Protein AF-A0A0P7CJ98-F1 (afdb_monomer)

Secondary structure (DSSP, 8-state):
-PPPEEEEEEEEGGGS--GGGSPPPGGGTTS-HHHH----HHHHHHHHHSPPPS--TT-GGGSS-HHHHHHHHHHHHHHHHHSS---HHHHHHHHHHHHTTS---HHHHHHHHHHHHS--EEETTEEEE-HHHHHHHHHHT--EEEEEEEE---

Sequence (154 aa):
MIGPTNVFRVVSVASLPRTSLLPRRAEDEHLPDACVRTISPWRRRYRQAVPLRGGRDCCWYHGGDWHVASSLAVRLLREAARGGEADQDELGYQVVTAGRTVDLPGWERKAFESLLNDPICLEDGEYINGRHRASAMMAAGVRATVVQVVLWEE

pLDDT: mean 84.53, std 11.62, range [49.84, 98.0]

Mean predicted aligned error: 6.01 Å

Foldseek 3Di:
DDFWAKAKDKDFLLPADQLQPDDDDPVCPPFPCVLSHGDDNVNLVVCLVPFAAAADPRDLLRHHGVLLLFVLLVVLLVVLVVVDPDRRVCSLVSSLVVCVPDDDPPSSNVSNNCCRVVNQEDEPSDTPDCSSNSSSCSNRNRTIGMGMYTHDDD

Structure (mmCIF, N/CA/C/O backbone):
data_AF-A0A0P7CJ98-F1
#
_entry.id   AF-A0A0P7CJ98-F1
#
loop_
_atom_site.group_PDB
_atom_site.id
_atom_site.type_symbol
_atom_site.label_atom_id
_atom_site.label_alt_id
_atom_site.label_comp_id
_atom_site.label_asym_id
_atom_site.label_entity_id
_atom_site.label_seq_id
_atom_site.pdbx_PDB_ins_code
_atom_site.Cartn_x
_atom_site.Cartn_y
_atom_site.Cartn_z
_atom_site.occupancy
_atom_site.B_iso_or_equiv
_atom_site.auth_seq_id
_atom_site.auth_comp_id
_atom_site.auth_asym_id
_atom_site.auth_atom_id
_atom_site.pdbx_PDB_model_num
ATOM 1 N N . MET A 1 1 ? 17.682 23.8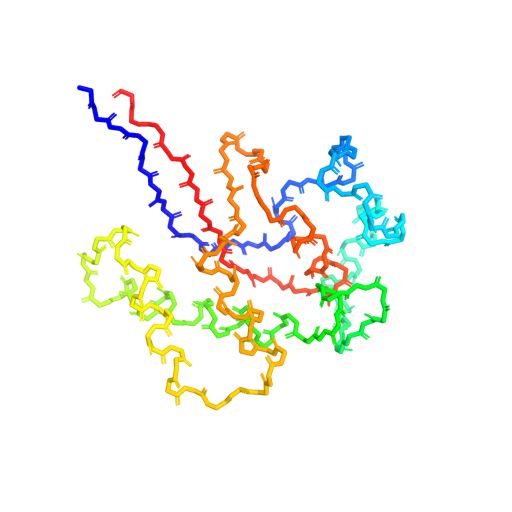30 -10.009 1.00 49.84 1 MET A N 1
ATOM 2 C CA . MET A 1 1 ? 17.194 22.472 -10.309 1.00 49.84 1 MET A CA 1
ATOM 3 C C . MET A 1 1 ? 16.364 22.049 -9.124 1.00 49.84 1 MET A C 1
ATOM 5 O O . MET A 1 1 ? 16.930 21.913 -8.046 1.00 49.84 1 MET A O 1
ATOM 9 N N . ILE A 1 2 ? 15.049 21.980 -9.295 1.00 59.44 2 ILE A N 1
ATOM 10 C CA . ILE A 1 2 ? 14.163 21.413 -8.280 1.00 59.44 2 ILE A CA 1
ATOM 11 C C . ILE A 1 2 ? 14.274 19.892 -8.446 1.00 59.44 2 ILE A C 1
ATOM 13 O O . ILE A 1 2 ? 14.303 19.396 -9.571 1.00 59.44 2 ILE A O 1
ATOM 17 N N . GLY A 1 3 ? 14.540 19.182 -7.350 1.00 68.31 3 GLY A N 1
ATOM 18 C CA . GLY A 1 3 ? 14.721 17.730 -7.366 1.00 68.31 3 GLY A CA 1
ATOM 19 C C . GLY A 1 3 ? 13.400 16.987 -7.598 1.00 68.31 3 GL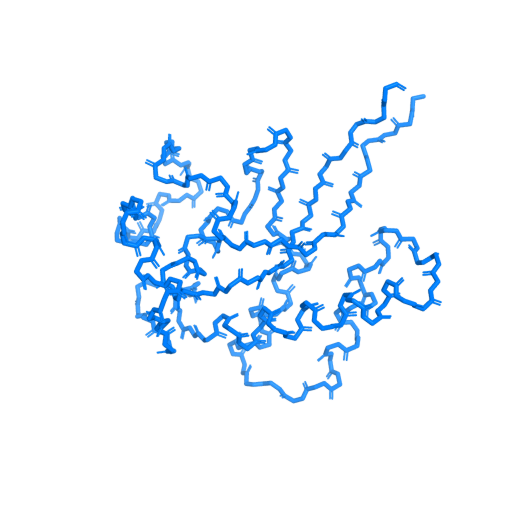Y A C 1
ATOM 20 O O . GLY A 1 3 ? 12.340 17.613 -7.612 1.00 68.31 3 GLY A O 1
ATOM 21 N N . PRO A 1 4 ? 13.441 15.655 -7.761 1.00 81.38 4 PRO A N 1
ATOM 22 C CA . PRO A 1 4 ? 12.226 14.863 -7.880 1.00 81.38 4 PRO A CA 1
ATOM 23 C C . PRO A 1 4 ? 11.376 15.007 -6.614 1.00 81.38 4 PRO A C 1
ATOM 25 O O . PRO A 1 4 ? 11.894 14.939 -5.498 1.00 81.38 4 PRO A O 1
ATOM 28 N N . THR A 1 5 ? 10.067 15.174 -6.787 1.00 84.88 5 THR A N 1
ATOM 29 C CA . THR A 1 5 ? 9.109 15.240 -5.680 1.00 84.88 5 THR A CA 1
ATOM 30 C C . THR A 1 5 ? 8.445 13.884 -5.499 1.00 84.88 5 THR A C 1
ATOM 32 O O . THR A 1 5 ? 7.923 13.296 -6.449 1.00 84.88 5 THR A O 1
ATOM 35 N N . ASN A 1 6 ? 8.433 13.387 -4.264 1.00 87.94 6 ASN A N 1
ATOM 36 C CA . ASN A 1 6 ? 7.787 12.130 -3.917 1.00 87.94 6 ASN A CA 1
ATOM 37 C C . ASN A 1 6 ? 6.373 12.391 -3.411 1.00 87.94 6 ASN A C 1
ATOM 39 O O . ASN A 1 6 ? 6.180 13.108 -2.439 1.00 87.94 6 ASN A O 1
ATOM 43 N N . VAL A 1 7 ? 5.371 11.772 -4.031 1.00 90.25 7 VAL A N 1
ATOM 44 C CA . VAL A 1 7 ? 3.971 12.019 -3.672 1.00 90.25 7 VAL A CA 1
ATOM 45 C C . VAL A 1 7 ? 3.262 10.724 -3.325 1.00 90.25 7 VAL A C 1
ATOM 47 O O . VAL A 1 7 ? 3.210 9.793 -4.132 1.00 90.25 7 VAL A O 1
ATOM 50 N N . PHE A 1 8 ? 2.639 10.672 -2.146 1.00 92.69 8 PHE A N 1
ATOM 51 C CA . PHE A 1 8 ? 1.779 9.549 -1.791 1.00 92.69 8 PHE A CA 1
ATOM 52 C C . PHE A 1 8 ? 0.413 9.657 -2.478 1.00 92.69 8 PHE A C 1
ATOM 54 O O . PHE A 1 8 ? -0.283 10.673 -2.414 1.00 92.69 8 PHE A O 1
ATOM 61 N N . ARG A 1 9 ? -0.014 8.573 -3.129 1.00 93.50 9 ARG A N 1
ATOM 62 C CA . ARG A 1 9 ? -1.294 8.483 -3.841 1.00 93.50 9 ARG A CA 1
ATOM 63 C C . ARG A 1 9 ? -2.053 7.228 -3.452 1.00 93.50 9 ARG A C 1
ATOM 65 O O . ARG A 1 9 ? -1.479 6.152 -3.318 1.00 93.50 9 ARG A O 1
ATOM 72 N N . VAL A 1 10 ? -3.375 7.354 -3.349 1.00 95.88 10 VAL A N 1
ATOM 73 C CA . VAL A 1 10 ? -4.269 6.193 -3.313 1.00 95.88 10 VAL A CA 1
ATOM 74 C C . VAL A 1 10 ? -4.541 5.754 -4.744 1.00 95.88 10 VAL A C 1
ATOM 76 O O . VAL A 1 10 ? -5.066 6.531 -5.539 1.00 95.88 10 VAL A O 1
ATOM 79 N N . VAL A 1 11 ? -4.248 4.498 -5.057 1.00 96.25 11 VAL A N 1
ATOM 80 C CA . VAL A 1 11 ? -4.460 3.924 -6.390 1.00 96.25 11 VAL A CA 1
ATOM 81 C C . VAL A 1 11 ? -5.246 2.627 -6.308 1.00 96.25 11 VAL A C 1
ATOM 83 O O . VAL A 1 11 ? -5.266 1.951 -5.276 1.00 96.25 11 VAL A O 1
ATOM 86 N N . SER A 1 12 ? -5.884 2.247 -7.416 1.00 95.69 12 SER A N 1
ATOM 87 C CA . SER A 1 12 ? -6.409 0.893 -7.542 1.00 95.69 12 SER A CA 1
ATOM 88 C C . SER A 1 12 ? -5.250 -0.089 -7.690 1.00 95.69 12 SER A C 1
ATOM 90 O O . SER A 1 12 ? -4.378 0.089 -8.536 1.00 95.69 12 SER A O 1
ATOM 92 N N . VAL A 1 13 ? -5.263 -1.194 -6.944 1.00 94.56 13 VAL A N 1
ATOM 93 C CA . VAL A 1 13 ? -4.245 -2.244 -7.136 1.00 94.56 13 VAL A CA 1
ATOM 94 C C . VAL A 1 13 ? -4.363 -2.836 -8.549 1.00 94.56 13 VAL A C 1
ATOM 96 O O . VAL A 1 13 ? -3.374 -3.250 -9.151 1.00 94.56 13 VAL A O 1
ATOM 99 N N . ALA A 1 14 ? -5.567 -2.840 -9.133 1.00 91.56 14 ALA A N 1
ATOM 100 C CA . ALA A 1 14 ? -5.795 -3.331 -10.489 1.00 91.56 14 ALA A CA 1
ATOM 101 C C . ALA A 1 14 ? -5.155 -2.450 -11.572 1.00 91.56 14 ALA A C 1
ATOM 103 O O . ALA A 1 14 ? -4.795 -2.996 -12.621 1.00 91.56 14 ALA A O 1
ATOM 104 N N . SER A 1 15 ? -4.975 -1.149 -11.318 1.00 90.69 15 SER A N 1
ATOM 105 C CA . SER A 1 15 ? -4.309 -0.222 -12.242 1.00 90.69 15 SER A CA 1
ATOM 106 C C . SER A 1 15 ? -2.789 -0.226 -12.112 1.00 90.69 15 SER A C 1
ATOM 108 O O . SER A 1 15 ? -2.122 0.350 -12.963 1.00 90.69 15 SER A O 1
ATOM 110 N N . LEU A 1 16 ? -2.235 -0.877 -11.083 1.00 91.25 16 LEU A N 1
ATOM 111 C CA . LEU A 1 16 ? -0.789 -0.990 -10.939 1.00 91.25 16 LEU A CA 1
ATOM 112 C C . LEU A 1 16 ? -0.154 -1.760 -12.111 1.00 91.25 16 LEU A C 1
ATOM 114 O O . LEU A 1 16 ? -0.803 -2.676 -12.653 1.00 91.25 16 LEU A O 1
ATOM 118 N N . PRO A 1 17 ? 1.109 -1.439 -12.460 1.00 88.31 17 PRO A N 1
ATOM 119 C CA . PRO A 1 17 ? 1.815 -2.069 -13.567 1.00 88.31 17 PRO A CA 1
ATOM 120 C C . PRO A 1 17 ? 1.812 -3.592 -13.449 1.00 88.31 17 PRO A C 1
ATOM 122 O O . PRO A 1 17 ? 1.834 -4.182 -12.364 1.00 88.31 17 PRO A O 1
ATOM 125 N N . ARG A 1 18 ? 1.742 -4.273 -14.593 1.00 81.06 18 ARG A N 1
ATOM 126 C CA . ARG A 1 18 ? 1.666 -5.735 -14.603 1.00 81.06 18 ARG A CA 1
ATOM 127 C C . ARG A 1 18 ? 3.035 -6.313 -14.272 1.00 81.06 18 ARG A C 1
ATOM 129 O O . ARG A 1 18 ? 3.894 -6.406 -15.137 1.00 81.06 18 ARG A O 1
ATOM 136 N N . THR A 1 19 ? 3.187 -6.812 -13.051 1.00 69.75 19 THR A N 1
ATOM 137 C CA . THR A 1 19 ? 4.392 -7.540 -12.611 1.00 69.75 19 THR A CA 1
ATOM 138 C C . THR A 1 19 ? 4.692 -8.752 -13.486 1.00 69.75 19 THR A C 1
ATOM 140 O O . THR A 1 19 ? 5.838 -9.109 -13.709 1.00 69.75 19 THR A O 1
ATOM 143 N N . SER A 1 20 ? 3.637 -9.305 -14.077 1.00 60.66 20 SER A N 1
ATOM 144 C CA . SER A 1 20 ? 3.647 -10.421 -15.006 1.00 60.66 20 SER A CA 1
ATOM 145 C C . SER A 1 20 ? 4.439 -10.166 -16.306 1.00 60.66 20 SER A C 1
ATOM 147 O O . SER A 1 20 ? 4.710 -11.106 -17.042 1.00 60.66 20 SER A O 1
ATOM 149 N N . LEU A 1 21 ? 4.712 -8.904 -16.643 1.00 61.19 21 LEU A N 1
ATOM 150 C CA . LEU A 1 21 ? 5.427 -8.509 -17.861 1.00 61.19 21 LEU A CA 1
ATOM 151 C C . LEU A 1 21 ? 6.861 -8.052 -17.575 1.00 61.19 21 LEU A C 1
ATOM 153 O O . LEU A 1 21 ? 7.595 -7.754 -18.509 1.00 61.19 21 LEU A O 1
ATOM 157 N N . LEU A 1 22 ? 7.253 -7.992 -16.301 1.00 63.72 22 LEU A N 1
ATOM 158 C CA . LEU A 1 22 ? 8.570 -7.523 -15.897 1.00 63.72 22 LEU A CA 1
ATOM 159 C C . LEU A 1 22 ? 9.495 -8.720 -15.650 1.00 63.72 22 LEU A C 1
ATOM 161 O O . LEU A 1 22 ? 9.062 -9.704 -15.043 1.00 63.72 22 LEU A O 1
ATOM 165 N N . PRO A 1 23 ? 10.769 -8.651 -16.071 1.00 65.69 23 PRO A N 1
ATOM 166 C CA . PRO A 1 23 ? 11.738 -9.687 -15.752 1.00 65.69 23 PRO A CA 1
ATOM 167 C C . PRO A 1 23 ? 11.936 -9.777 -14.236 1.00 65.69 23 PRO A C 1
ATOM 169 O O . PRO A 1 23 ? 11.826 -8.782 -13.507 1.00 65.69 23 PRO A O 1
ATOM 172 N N . ARG A 1 24 ? 12.258 -10.981 -13.754 1.00 67.75 24 ARG A N 1
ATOM 173 C CA . ARG A 1 24 ? 12.685 -11.180 -12.368 1.00 67.75 24 ARG A CA 1
ATOM 174 C C . ARG A 1 24 ? 13.922 -10.312 -12.116 1.00 67.75 24 ARG A C 1
ATOM 176 O O . ARG A 1 24 ? 14.836 -10.298 -12.932 1.00 67.75 24 ARG A O 1
ATOM 183 N N . ARG A 1 25 ? 13.922 -9.554 -11.020 1.00 69.44 25 ARG A N 1
ATOM 184 C CA . ARG A 1 25 ? 15.086 -8.756 -10.597 1.00 69.44 25 ARG A CA 1
ATOM 185 C C . ARG A 1 25 ? 15.898 -9.576 -9.599 1.00 69.44 25 ARG A C 1
ATOM 187 O O . ARG A 1 25 ? 15.341 -10.475 -8.973 1.00 69.44 25 ARG A O 1
ATOM 194 N N . ALA A 1 26 ? 17.177 -9.245 -9.438 1.00 65.81 26 ALA A N 1
ATOM 195 C CA . ALA A 1 26 ? 18.079 -9.926 -8.502 1.00 65.81 26 ALA A CA 1
ATOM 196 C C . ALA A 1 26 ? 17.532 -9.946 -7.057 1.00 65.81 26 ALA A C 1
ATOM 198 O O . ALA A 1 26 ? 17.631 -10.948 -6.358 1.00 65.81 26 ALA A O 1
ATOM 199 N N . GLU A 1 27 ? 16.847 -8.878 -6.640 1.00 64.75 27 GLU A N 1
ATOM 200 C CA . GLU A 1 27 ? 16.156 -8.786 -5.342 1.00 64.75 27 GLU A CA 1
ATOM 201 C C . GLU A 1 27 ? 15.091 -9.881 -5.121 1.00 64.75 27 GLU A C 1
ATOM 203 O O . GLU A 1 27 ? 14.825 -10.268 -3.984 1.00 64.75 27 GLU A O 1
ATOM 208 N N . ASP A 1 28 ? 14.530 -10.442 -6.198 1.00 65.81 28 ASP A N 1
ATOM 209 C CA . ASP A 1 28 ? 13.501 -11.480 -6.141 1.00 65.81 28 ASP A CA 1
ATOM 210 C C . ASP A 1 28 ? 14.063 -12.908 -6.245 1.00 65.81 28 ASP A C 1
ATOM 212 O O . ASP A 1 28 ? 13.297 -13.875 -6.228 1.00 65.81 28 ASP A O 1
ATOM 216 N N . GLU A 1 29 ? 15.376 -13.088 -6.398 1.00 67.31 29 GLU A N 1
ATOM 217 C CA . GLU A 1 29 ? 16.000 -14.396 -6.656 1.00 67.31 29 GLU A CA 1
ATOM 218 C C . GLU A 1 29 ? 15.803 -15.389 -5.499 1.00 67.31 29 GLU A C 1
ATOM 220 O O . GLU A 1 29 ? 15.538 -16.567 -5.721 1.00 67.31 29 GLU A O 1
ATOM 225 N N . HIS A 1 30 ? 15.784 -14.891 -4.262 1.00 68.56 30 HIS A N 1
ATOM 226 C CA . HIS A 1 30 ? 15.597 -15.690 -3.045 1.00 68.56 30 HIS A CA 1
ATOM 227 C C . HIS A 1 30 ? 14.148 -16.149 -2.813 1.00 68.56 30 HIS A C 1
ATOM 229 O O . HIS A 1 30 ? 13.866 -16.892 -1.872 1.00 68.56 30 HIS A O 1
ATOM 235 N N . LEU A 1 31 ? 13.200 -15.674 -3.622 1.00 67.31 31 LEU A N 1
ATOM 236 C CA . LEU A 1 31 ? 11.779 -15.940 -3.426 1.00 67.31 31 LEU A CA 1
ATOM 237 C C . LEU A 1 31 ? 11.320 -17.167 -4.223 1.00 67.31 31 LEU A C 1
ATOM 239 O O . LEU A 1 31 ? 11.806 -17.411 -5.321 1.00 67.31 31 LEU A O 1
ATOM 243 N N . PRO A 1 32 ? 10.325 -17.930 -3.749 1.00 66.44 32 PRO A N 1
ATOM 244 C CA . PRO A 1 32 ? 9.728 -18.972 -4.575 1.00 66.44 32 PRO A CA 1
ATOM 245 C C . PRO A 1 32 ? 9.091 -18.388 -5.847 1.00 66.44 32 PRO A C 1
ATOM 247 O O . PRO A 1 32 ? 8.391 -17.376 -5.778 1.00 66.44 32 PRO A O 1
ATOM 250 N N . ASP A 1 33 ? 9.223 -19.066 -6.991 1.00 63.38 33 ASP A N 1
ATOM 251 C CA . ASP A 1 33 ? 8.618 -18.648 -8.273 1.00 63.38 33 ASP A CA 1
ATOM 252 C C . ASP A 1 33 ? 7.100 -18.419 -8.180 1.00 63.38 33 ASP A C 1
ATOM 254 O O . ASP A 1 33 ? 6.518 -17.611 -8.906 1.00 63.38 33 ASP A O 1
ATOM 258 N N . ALA A 1 34 ? 6.434 -19.111 -7.252 1.00 63.75 34 ALA A N 1
ATOM 259 C CA . ALA A 1 34 ? 5.010 -18.956 -6.983 1.00 63.75 34 ALA A CA 1
ATOM 260 C C . ALA A 1 34 ? 4.629 -17.574 -6.409 1.00 63.75 34 ALA A C 1
ATOM 262 O O . ALA A 1 34 ? 3.474 -17.172 -6.555 1.00 63.75 34 ALA A O 1
ATOM 263 N N . CYS A 1 35 ? 5.571 -16.858 -5.782 1.00 64.81 35 CYS A N 1
ATOM 264 C CA . CYS A 1 35 ? 5.353 -15.568 -5.119 1.00 64.81 35 CYS A CA 1
ATOM 265 C C . CYS A 1 35 ? 5.327 -14.388 -6.099 1.00 64.81 35 CYS A C 1
ATOM 267 O O . CYS A 1 35 ? 4.557 -13.447 -5.917 1.00 64.81 35 CYS A O 1
ATOM 269 N N . VAL A 1 36 ? 6.134 -14.459 -7.160 1.00 60.69 36 VAL A N 1
ATOM 270 C CA . VAL A 1 36 ? 6.240 -13.412 -8.195 1.00 60.69 36 VAL A CA 1
ATOM 271 C C . VAL A 1 36 ? 5.536 -13.841 -9.492 1.00 60.69 36 VAL A C 1
ATOM 273 O O . VAL A 1 36 ? 5.555 -13.133 -10.498 1.00 60.69 36 VAL A O 1
ATOM 276 N N . ARG A 1 37 ? 4.873 -15.009 -9.485 1.00 62.41 37 ARG A N 1
ATOM 277 C CA . ARG A 1 37 ? 4.264 -15.591 -10.683 1.00 62.41 37 ARG A CA 1
ATOM 278 C C . ARG A 1 37 ? 3.259 -14.640 -11.326 1.00 62.41 37 ARG A C 1
ATOM 280 O O . ARG A 1 37 ? 2.345 -14.118 -10.689 1.00 62.41 37 ARG A O 1
ATOM 287 N N . THR A 1 38 ? 3.390 -14.531 -12.639 1.00 63.53 38 THR A N 1
ATOM 288 C CA . THR A 1 38 ? 2.456 -13.954 -13.608 1.00 63.53 38 THR A CA 1
ATOM 289 C C . THR A 1 38 ? 0.995 -14.289 -13.259 1.00 63.53 38 THR A C 1
ATOM 291 O O . THR A 1 38 ? 0.499 -15.385 -13.534 1.00 63.53 38 THR A O 1
ATOM 294 N N . ILE A 1 39 ? 0.254 -13.335 -12.678 1.00 73.69 39 ILE A N 1
ATOM 295 C CA . ILE A 1 39 ? -1.207 -13.445 -12.551 1.00 73.69 39 ILE A CA 1
ATOM 296 C C . ILE A 1 39 ? -1.821 -12.991 -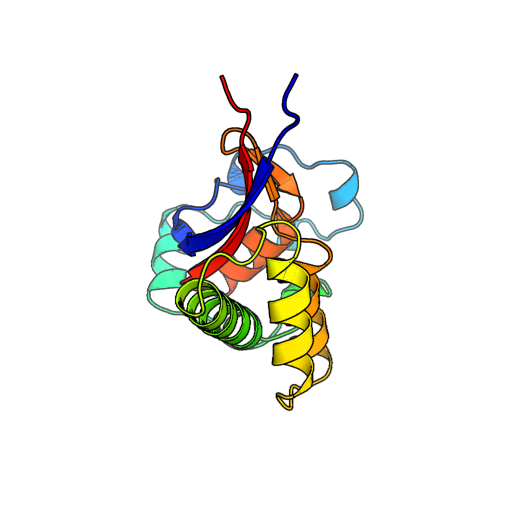13.874 1.00 73.69 39 ILE A C 1
ATOM 298 O O . ILE A 1 39 ? -1.806 -11.807 -14.208 1.00 73.69 39 ILE A O 1
ATOM 302 N N . SER A 1 40 ? -2.393 -13.931 -14.626 1.00 78.56 40 SER A N 1
ATOM 303 C CA . SER A 1 40 ? -3.077 -13.635 -15.892 1.00 78.56 40 SER A CA 1
ATOM 304 C C . SER A 1 40 ? -4.162 -12.550 -15.727 1.00 78.56 40 SER A C 1
ATOM 306 O O . SER A 1 40 ? -4.817 -12.522 -14.677 1.00 78.56 40 SER A O 1
ATOM 308 N N . PRO A 1 41 ? -4.455 -11.731 -16.756 1.00 81.94 41 PRO A N 1
ATOM 309 C CA . PRO A 1 41 ? -5.436 -10.644 -16.665 1.00 81.94 41 PRO A CA 1
ATOM 310 C C . PRO A 1 41 ? -6.824 -11.072 -16.163 1.00 81.94 41 PRO A C 1
ATOM 312 O O . PRO A 1 41 ? -7.427 -10.372 -15.350 1.00 81.94 41 PRO A O 1
ATOM 315 N N . TRP A 1 42 ? -7.316 -12.242 -16.586 1.00 83.38 42 TRP A N 1
ATOM 316 C CA . TRP A 1 42 ? -8.610 -12.764 -16.134 1.00 83.38 42 TRP A CA 1
ATOM 317 C C . TRP A 1 42 ? -8.593 -13.143 -14.64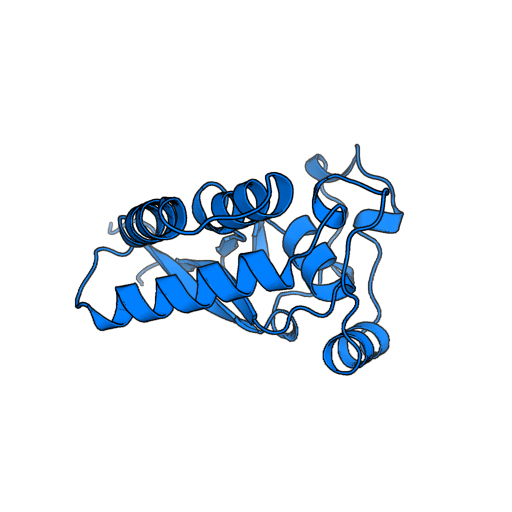8 1.00 83.38 42 TRP A C 1
ATOM 319 O O . TRP A 1 42 ? -9.532 -12.818 -13.929 1.00 83.38 42 TRP A O 1
ATOM 329 N N . ARG A 1 43 ? -7.498 -13.743 -14.152 1.00 82.31 43 ARG A N 1
ATOM 330 C CA . ARG A 1 43 ? -7.327 -14.031 -12.717 1.00 82.31 43 ARG A CA 1
ATOM 331 C C . ARG A 1 43 ? -7.264 -12.754 -11.891 1.00 82.31 43 ARG A C 1
ATOM 333 O O . ARG A 1 43 ? -7.853 -12.733 -10.819 1.00 82.31 43 ARG A O 1
ATOM 340 N N . ARG A 1 44 ? -6.611 -11.688 -12.377 1.00 84.69 44 ARG A N 1
ATOM 341 C CA . ARG A 1 44 ? -6.621 -10.375 -11.697 1.00 84.69 44 ARG A CA 1
ATOM 342 C C . ARG A 1 44 ? -8.053 -9.864 -11.547 1.00 84.69 44 ARG A C 1
ATOM 344 O O . ARG A 1 44 ? -8.468 -9.546 -10.440 1.00 84.69 44 ARG A O 1
ATOM 351 N N . ARG A 1 45 ? -8.834 -9.867 -12.635 1.00 86.06 45 ARG A N 1
ATOM 352 C CA . ARG A 1 45 ? -10.257 -9.477 -12.600 1.00 86.06 45 ARG A CA 1
ATOM 353 C C . ARG A 1 45 ? -11.067 -10.346 -11.639 1.00 86.06 45 ARG A C 1
ATOM 355 O O . ARG A 1 45 ? -11.807 -9.812 -10.823 1.00 86.06 45 ARG A O 1
ATOM 362 N N . TYR A 1 46 ? -10.868 -11.662 -11.681 1.00 89.06 46 TYR A N 1
ATOM 363 C CA . TYR A 1 46 ? -11.523 -12.588 -10.761 1.00 89.06 46 TYR A CA 1
ATOM 364 C C . TYR A 1 46 ? -11.189 -12.280 -9.298 1.00 89.06 46 TYR A C 1
ATOM 366 O O . TYR A 1 46 ? -12.093 -12.232 -8.477 1.00 89.06 46 TYR A O 1
ATOM 374 N N . ARG A 1 47 ? -9.923 -11.998 -8.961 1.00 87.88 47 ARG A N 1
ATOM 375 C CA . ARG A 1 47 ? -9.526 -11.639 -7.588 1.00 87.88 47 ARG A CA 1
ATOM 376 C C . ARG A 1 47 ? -10.140 -10.333 -7.103 1.00 87.88 47 ARG A C 1
ATOM 378 O O . ARG A 1 47 ? -10.435 -10.217 -5.922 1.00 87.88 47 ARG A O 1
ATOM 385 N N . GLN A 1 48 ? -10.373 -9.377 -7.997 1.00 89.56 48 GLN A N 1
ATOM 386 C CA . GLN A 1 48 ? -11.069 -8.137 -7.646 1.00 89.56 48 GLN A CA 1
ATOM 387 C C . GLN A 1 48 ? -12.569 -8.361 -7.371 1.00 89.56 48 GLN A C 1
ATOM 389 O O . GLN A 1 48 ? -13.163 -7.626 -6.580 1.00 89.56 48 GLN A O 1
ATOM 394 N N . ALA A 1 49 ? -13.171 -9.387 -7.984 1.00 89.81 49 ALA A N 1
ATOM 395 C CA . ALA A 1 49 ? -14.555 -9.793 -7.733 1.00 89.81 49 ALA A CA 1
ATOM 396 C C . ALA A 1 49 ? -14.694 -10.713 -6.505 1.00 89.81 49 ALA A C 1
ATOM 398 O O . ALA A 1 49 ? -15.626 -10.559 -5.721 1.00 89.81 49 ALA A O 1
ATOM 399 N N . VAL A 1 50 ? -13.752 -11.641 -6.325 1.00 90.06 50 VAL A N 1
ATOM 400 C CA . VAL A 1 50 ? -13.732 -12.657 -5.266 1.00 90.06 50 VAL A CA 1
ATOM 401 C C . VAL A 1 50 ? -12.393 -12.563 -4.516 1.00 90.06 50 VAL A C 1
ATOM 403 O O . VAL A 1 50 ? -11.438 -13.280 -4.856 1.00 90.06 50 VAL A O 1
ATOM 406 N N . PRO A 1 51 ? -12.285 -11.643 -3.535 1.00 88.12 51 PRO A N 1
ATOM 407 C CA . PRO A 1 51 ? -11.054 -11.434 -2.785 1.00 88.12 51 PRO A CA 1
ATOM 408 C C . PRO A 1 51 ? -10.743 -12.640 -1.900 1.00 88.12 51 PRO A C 1
ATOM 410 O O . PRO A 1 51 ? -11.639 -13.267 -1.335 1.00 88.12 51 PRO A O 1
ATOM 413 N N . LEU A 1 52 ? -9.455 -12.943 -1.755 1.00 85.12 52 LEU A N 1
ATOM 414 C CA . LEU A 1 52 ? -8.984 -13.905 -0.767 1.00 85.12 52 LEU A CA 1
ATOM 415 C C . LEU A 1 52 ? -8.620 -13.164 0.513 1.00 85.12 52 LEU A C 1
ATOM 417 O O . LEU A 1 52 ? -7.923 -12.149 0.473 1.00 85.12 52 LEU A O 1
ATOM 421 N N . ARG A 1 53 ? -9.096 -13.689 1.639 1.00 81.75 53 ARG A N 1
ATOM 422 C CA . ARG A 1 53 ? -8.731 -13.226 2.977 1.00 81.75 53 ARG A CA 1
ATOM 423 C C . ARG A 1 53 ? -7.746 -14.207 3.597 1.00 81.75 53 ARG A C 1
ATOM 425 O O . ARG A 1 53 ? -7.874 -15.411 3.381 1.00 81.75 53 ARG A O 1
ATOM 432 N N . GLY A 1 54 ? -6.802 -13.677 4.365 1.00 73.25 54 GLY A N 1
ATOM 433 C CA . GLY A 1 54 ? -5.768 -14.458 5.038 1.00 73.25 54 GLY A CA 1
ATOM 434 C C . GLY A 1 54 ? -4.474 -14.622 4.240 1.00 73.25 54 GLY A C 1
ATOM 435 O O . GLY A 1 54 ? -4.369 -14.221 3.077 1.00 73.25 54 GLY A O 1
ATOM 436 N N . GLY A 1 55 ? -3.483 -15.194 4.922 1.00 74.06 55 GLY A N 1
ATOM 437 C CA . GLY A 1 55 ? -2.138 -15.389 4.407 1.00 74.06 55 GLY A CA 1
ATOM 438 C C . GLY A 1 55 ? -1.925 -16.705 3.654 1.00 74.06 55 GLY A C 1
ATOM 439 O O . GLY A 1 55 ? -2.739 -17.624 3.700 1.00 74.06 55 GLY A O 1
ATOM 440 N N . ARG A 1 56 ? -0.796 -16.797 2.954 1.00 74.62 56 ARG A N 1
ATOM 441 C CA . ARG A 1 56 ? -0.214 -18.004 2.364 1.00 74.62 56 ARG A CA 1
ATOM 442 C C . ARG A 1 56 ? 1.213 -18.130 2.887 1.00 74.62 56 ARG A C 1
ATOM 444 O O . ARG A 1 56 ? 1.925 -17.131 2.963 1.00 74.62 56 ARG A O 1
ATOM 451 N N . ASP A 1 57 ? 1.667 -19.356 3.100 1.00 73.31 57 ASP A N 1
ATOM 452 C CA . ASP A 1 57 ? 2.971 -19.630 3.726 1.00 73.31 57 ASP A CA 1
ATOM 453 C C . ASP A 1 57 ? 4.167 -19.536 2.763 1.00 73.31 57 ASP A C 1
ATOM 455 O O . ASP A 1 57 ? 5.246 -20.053 3.034 1.00 73.31 57 ASP A O 1
ATOM 459 N N . CYS A 1 58 ? 4.001 -18.901 1.599 1.00 76.75 58 CYS A N 1
ATOM 460 C CA . CYS A 1 58 ? 5.042 -18.882 0.573 1.00 76.75 58 CYS A CA 1
ATOM 461 C C . CYS A 1 58 ? 6.113 -17.801 0.794 1.00 76.75 58 CYS A C 1
ATOM 463 O O . CYS A 1 58 ? 7.242 -17.971 0.343 1.00 76.75 58 CYS A O 1
ATOM 465 N N . CYS A 1 59 ? 5.786 -16.690 1.460 1.00 82.44 59 CYS A N 1
ATOM 466 C CA . CYS A 1 59 ? 6.750 -15.685 1.920 1.00 82.44 59 CYS A CA 1
ATOM 467 C C . CYS A 1 59 ? 6.089 -14.734 2.928 1.00 82.44 59 CYS A C 1
ATOM 469 O O . CYS A 1 59 ? 4.862 -14.684 3.026 1.00 82.44 59 CYS A O 1
ATOM 471 N N . TRP A 1 60 ? 6.890 -13.907 3.610 1.00 86.75 60 TRP A N 1
ATOM 472 C CA . TRP A 1 60 ? 6.373 -12.916 4.560 1.00 86.75 60 TRP A CA 1
ATOM 473 C C . TRP A 1 60 ? 5.298 -12.003 3.949 1.00 86.75 60 TRP A C 1
ATOM 475 O O . TRP A 1 60 ? 4.245 -11.816 4.557 1.00 86.75 60 TRP A O 1
ATOM 485 N N . TYR A 1 61 ? 5.505 -11.512 2.719 1.00 84.94 61 TYR A N 1
ATOM 486 C CA . TYR A 1 61 ? 4.532 -10.656 2.029 1.00 84.94 61 TYR A CA 1
ATOM 487 C C . TYR A 1 61 ? 3.217 -11.361 1.718 1.00 84.94 61 TYR A C 1
ATOM 489 O O . TYR A 1 61 ? 2.222 -10.691 1.505 1.00 84.94 61 TYR A O 1
ATOM 497 N N . HIS A 1 62 ? 3.170 -12.687 1.668 1.00 83.44 62 HIS A N 1
ATOM 498 C CA . HIS A 1 62 ? 1.911 -13.396 1.488 1.00 83.44 62 HIS A CA 1
ATOM 499 C C . HIS A 1 62 ? 1.289 -13.822 2.815 1.00 83.44 62 HIS A C 1
ATOM 501 O O . HIS A 1 62 ? 0.165 -14.291 2.785 1.00 83.44 62 HIS A O 1
ATOM 507 N N . GLY A 1 63 ? 1.963 -13.644 3.954 1.00 86.00 63 GLY A N 1
ATOM 508 C CA . GLY A 1 63 ? 1.607 -14.260 5.234 1.00 86.00 63 GLY A CA 1
ATOM 509 C C . GLY A 1 63 ? 0.405 -13.680 5.989 1.00 86.00 63 GLY A C 1
ATOM 510 O O . GLY A 1 63 ? 0.032 -14.259 7.004 1.00 86.00 63 GLY A O 1
ATOM 511 N N . GLY A 1 64 ? -0.239 -12.603 5.532 1.00 87.94 64 GLY A N 1
ATOM 512 C CA . GLY A 1 64 ? -1.376 -12.019 6.260 1.00 87.94 64 GLY A CA 1
ATOM 513 C C . GLY A 1 64 ? -2.324 -11.163 5.422 1.00 87.94 64 GLY A C 1
ATOM 514 O O . GLY A 1 64 ? -2.287 -11.191 4.188 1.00 87.94 64 GLY A O 1
ATOM 515 N N . ASP A 1 65 ? -3.233 -10.442 6.092 1.00 92.12 65 ASP A N 1
ATOM 516 C CA . ASP A 1 65 ? -4.339 -9.741 5.434 1.00 92.12 65 ASP A CA 1
ATOM 517 C C . ASP A 1 65 ? -3.969 -8.312 4.984 1.00 92.12 65 ASP A C 1
ATOM 519 O O . ASP A 1 65 ? -4.149 -7.315 5.692 1.00 92.12 65 ASP A O 1
ATOM 523 N N . TRP A 1 66 ? -3.523 -8.189 3.731 1.00 94.69 66 TRP A N 1
ATOM 524 C CA . TRP A 1 66 ? -3.268 -6.888 3.103 1.00 94.69 66 TRP A CA 1
ATOM 525 C C . TRP A 1 66 ? -4.489 -5.976 2.997 1.00 94.69 66 TRP A C 1
ATOM 527 O O . TRP A 1 66 ? -4.313 -4.768 2.813 1.00 94.69 66 TRP A O 1
ATOM 537 N N . HIS A 1 67 ? -5.714 -6.500 3.078 1.00 95.50 67 HIS A N 1
ATOM 538 C CA . HIS A 1 67 ? -6.911 -5.666 3.050 1.00 95.50 67 HIS A CA 1
ATOM 539 C C . HIS A 1 67 ? -6.981 -4.793 4.297 1.00 95.50 67 HIS A C 1
ATOM 541 O O . HIS A 1 67 ? -7.349 -3.627 4.176 1.00 95.50 67 HIS A O 1
ATOM 547 N N . VAL A 1 68 ? -6.598 -5.316 5.466 1.00 95.19 68 VAL A N 1
ATOM 548 C CA . VAL A 1 68 ? -6.573 -4.554 6.725 1.00 95.19 68 VAL A CA 1
ATOM 549 C C . VAL A 1 68 ? -5.524 -3.448 6.643 1.00 95.19 68 VAL A C 1
ATOM 551 O O . VAL A 1 68 ? -5.863 -2.270 6.779 1.00 95.19 68 VAL A O 1
ATOM 554 N N . ALA A 1 69 ? -4.280 -3.811 6.317 1.00 95.56 69 ALA A N 1
ATOM 555 C CA . ALA A 1 69 ? -3.174 -2.862 6.199 1.00 95.56 69 ALA A CA 1
ATOM 556 C C . ALA A 1 69 ? -3.454 -1.764 5.157 1.00 95.56 69 ALA A C 1
ATOM 558 O O . ALA A 1 69 ? -3.309 -0.575 5.445 1.00 95.56 69 ALA A O 1
ATOM 559 N N . SER A 1 70 ? -3.926 -2.145 3.963 1.00 97.31 70 SER A N 1
ATOM 560 C CA . SER A 1 70 ? -4.209 -1.184 2.888 1.00 97.31 70 SER A CA 1
ATOM 561 C C . SER A 1 70 ? -5.411 -0.302 3.214 1.00 97.31 70 SER A C 1
ATOM 563 O O . SER A 1 70 ? -5.364 0.896 2.953 1.00 97.31 70 SER A O 1
ATOM 565 N N . SER A 1 71 ? -6.476 -0.849 3.812 1.00 97.06 71 SER A N 1
ATOM 566 C CA . SER A 1 71 ? -7.652 -0.049 4.186 1.00 97.06 71 SER A CA 1
ATOM 567 C C . SER A 1 71 ? -7.298 1.007 5.226 1.00 97.06 71 SER A C 1
ATOM 569 O O . SER A 1 71 ? -7.754 2.145 5.110 1.00 97.06 71 SER A O 1
ATOM 571 N N . LEU A 1 72 ? -6.457 0.658 6.206 1.00 97.31 72 LEU A N 1
ATOM 572 C CA . LEU A 1 72 ? -5.984 1.619 7.193 1.00 97.31 72 LEU A CA 1
ATOM 573 C C . LEU A 1 72 ? -5.117 2.707 6.548 1.00 97.31 72 LEU A C 1
ATOM 575 O O . LEU A 1 72 ? -5.393 3.886 6.754 1.00 97.31 72 LEU A O 1
ATOM 579 N N . ALA A 1 73 ? -4.131 2.327 5.729 1.00 96.81 73 ALA A N 1
ATOM 580 C CA . ALA A 1 73 ? -3.265 3.281 5.035 1.00 96.81 73 ALA A CA 1
ATOM 581 C C . ALA A 1 73 ? -4.062 4.235 4.135 1.00 96.81 73 ALA A C 1
ATOM 583 O O . ALA A 1 73 ? -3.889 5.447 4.216 1.00 96.81 73 ALA A O 1
ATOM 584 N N . VAL A 1 74 ? -4.999 3.712 3.336 1.00 97.44 74 VAL A N 1
ATOM 585 C CA . VAL A 1 74 ? -5.880 4.530 2.489 1.00 97.44 74 VAL A CA 1
ATOM 586 C C . VAL A 1 74 ? -6.733 5.485 3.323 1.00 97.44 74 VAL A C 1
ATOM 588 O O . VAL A 1 74 ? -6.896 6.642 2.936 1.00 97.44 74 VAL A O 1
ATOM 591 N N . ARG A 1 75 ? -7.307 5.017 4.438 1.00 96.62 75 ARG A N 1
ATOM 592 C CA . ARG A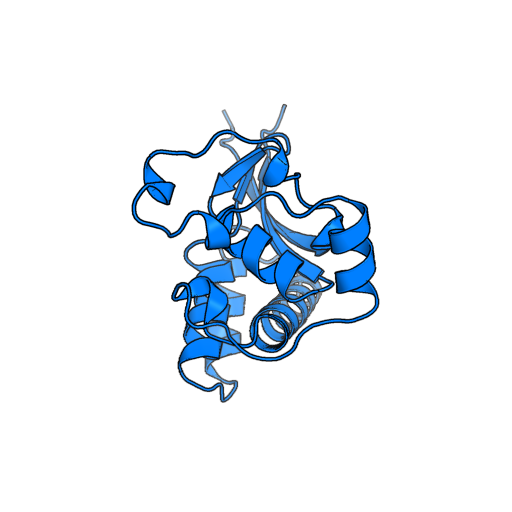 1 75 ? -8.136 5.853 5.313 1.00 96.62 75 ARG A CA 1
ATOM 593 C C . ARG A 1 75 ? -7.321 7.005 5.896 1.00 96.62 75 ARG A C 1
ATOM 595 O O . ARG A 1 75 ? -7.699 8.156 5.704 1.00 96.62 75 ARG A O 1
ATOM 602 N N . LEU A 1 76 ? -6.204 6.692 6.545 1.00 95.00 76 LEU A N 1
ATOM 603 C CA . LEU A 1 76 ? -5.369 7.682 7.219 1.00 95.00 76 LEU A CA 1
ATOM 604 C C . LEU A 1 76 ? -4.725 8.665 6.231 1.00 95.00 76 LEU A C 1
ATOM 606 O O . LEU A 1 76 ? -4.696 9.858 6.505 1.00 95.00 76 LEU A O 1
ATOM 610 N N . LEU A 1 77 ? -4.292 8.206 5.051 1.00 93.56 77 LEU A N 1
ATOM 611 C CA . LEU A 1 77 ? -3.764 9.096 4.012 1.00 93.56 77 LEU A CA 1
ATOM 612 C C . LEU A 1 77 ? -4.827 10.091 3.524 1.00 93.56 77 LEU A C 1
ATOM 614 O O . LEU A 1 77 ? -4.538 11.267 3.324 1.00 93.56 77 LEU A O 1
ATOM 618 N N . ARG A 1 78 ? -6.078 9.641 3.357 1.00 92.38 78 ARG A N 1
ATOM 619 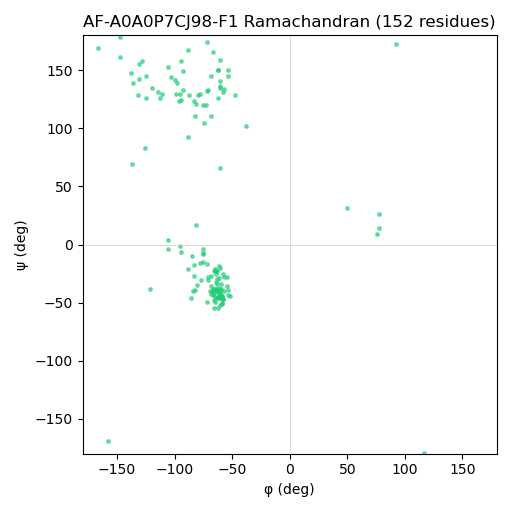C CA . ARG A 1 78 ? -7.198 10.525 2.994 1.00 92.38 78 ARG A CA 1
ATOM 620 C C . ARG A 1 78 ? -7.564 11.500 4.109 1.00 92.38 78 ARG A C 1
ATOM 622 O O . ARG A 1 78 ? -7.983 12.610 3.805 1.00 92.38 78 ARG A O 1
ATOM 629 N N . GLU A 1 79 ? -7.467 11.082 5.368 1.00 91.38 79 GLU A N 1
ATOM 630 C CA . GLU A 1 79 ? -7.694 11.952 6.527 1.00 91.38 79 GLU A CA 1
ATOM 631 C C . GLU A 1 79 ? -6.615 13.037 6.608 1.00 91.38 79 GLU A C 1
ATOM 633 O O . GLU A 1 79 ? -6.958 14.214 6.686 1.00 91.38 79 GLU A O 1
ATOM 638 N N . ALA A 1 80 ? -5.340 12.665 6.471 1.00 87.31 80 ALA A N 1
ATOM 639 C CA . ALA A 1 80 ? -4.223 13.606 6.463 1.00 87.31 80 ALA A CA 1
ATOM 640 C C . ALA A 1 80 ? -4.315 14.603 5.293 1.00 87.31 80 ALA A C 1
ATOM 642 O O . ALA A 1 80 ? -4.222 15.806 5.504 1.00 87.31 80 ALA A O 1
ATOM 643 N N . ALA A 1 81 ? -4.638 14.133 4.081 1.00 84.19 81 ALA A N 1
ATOM 644 C CA . ALA A 1 81 ? -4.802 15.002 2.911 1.00 84.19 81 ALA A CA 1
ATOM 645 C C . ALA A 1 81 ? -5.973 16.002 3.026 1.00 84.19 81 ALA A C 1
ATOM 647 O O . ALA A 1 81 ? -5.990 17.015 2.332 1.00 84.19 81 ALA A O 1
ATOM 648 N N . ARG A 1 82 ? -6.974 15.728 3.875 1.00 83.06 82 ARG A N 1
ATOM 649 C CA . ARG A 1 82 ? -8.081 16.663 4.155 1.00 83.06 82 ARG A CA 1
ATOM 650 C C . ARG A 1 82 ? -7.727 17.710 5.211 1.00 83.06 82 ARG A C 1
ATOM 652 O O . ARG A 1 82 ? -8.440 18.701 5.312 1.00 83.06 82 ARG A O 1
ATOM 659 N N . GLY A 1 83 ? -6.675 17.482 5.996 1.00 69.12 83 GLY A N 1
ATOM 660 C CA . GLY A 1 83 ? -6.242 18.361 7.083 1.00 69.12 83 GLY A CA 1
ATOM 661 C C . GLY A 1 83 ? -5.533 19.645 6.637 1.00 69.12 83 GLY A C 1
ATOM 662 O O . GLY A 1 83 ? -5.304 20.506 7.479 1.00 69.12 83 GLY A O 1
ATOM 663 N N . GLY A 1 84 ? -5.218 19.795 5.345 1.00 60.38 84 GLY A N 1
ATOM 664 C CA . GLY A 1 84 ? -4.455 20.924 4.790 1.00 60.38 84 GLY A CA 1
ATOM 665 C C . GLY A 1 84 ? -3.122 20.482 4.181 1.00 60.38 84 GLY A C 1
ATOM 666 O O . GLY A 1 84 ? -2.844 19.285 4.166 1.00 60.38 84 GLY A O 1
ATOM 667 N N . GLU A 1 85 ? -2.345 21.439 3.651 1.00 54.78 85 GLU A N 1
ATOM 668 C CA . GLU A 1 85 ? -1.051 21.289 2.945 1.00 54.78 85 GLU A CA 1
ATOM 669 C C . GLU A 1 85 ? 0.033 20.639 3.823 1.00 54.78 85 GLU A C 1
ATOM 671 O O . GLU A 1 85 ? 1.022 21.259 4.202 1.00 54.78 85 GLU A O 1
ATOM 676 N N . ALA A 1 86 ? -0.155 19.374 4.185 1.00 60.69 86 ALA A N 1
ATOM 677 C CA . ALA A 1 86 ? 0.932 18.564 4.688 1.00 60.69 86 ALA A CA 1
ATOM 678 C C . ALA A 1 86 ? 1.973 18.457 3.572 1.00 60.69 86 ALA A C 1
ATOM 680 O O . ALA A 1 86 ? 1.646 18.062 2.444 1.00 60.69 86 ALA A O 1
ATOM 681 N N . ASP A 1 87 ? 3.209 18.816 3.909 1.00 73.88 87 ASP A N 1
ATOM 682 C CA . ASP A 1 87 ? 4.372 18.516 3.092 1.00 73.88 87 ASP A CA 1
ATOM 683 C C . ASP A 1 87 ? 4.314 17.035 2.683 1.00 73.88 87 ASP A C 1
ATOM 685 O O . ASP A 1 87 ? 4.078 16.149 3.516 1.00 73.88 87 ASP A O 1
ATOM 689 N N . GLN A 1 88 ? 4.449 16.765 1.383 1.00 75.81 88 GLN A N 1
ATOM 690 C CA . GLN A 1 88 ? 4.366 15.403 0.852 1.00 75.81 88 GLN A CA 1
ATOM 691 C C . GLN A 1 88 ? 5.459 14.511 1.442 1.00 75.81 88 GLN A C 1
ATOM 693 O O . GLN A 1 88 ? 5.221 13.314 1.640 1.00 75.81 88 GLN A O 1
ATOM 698 N N . ASP A 1 89 ? 6.596 15.108 1.803 1.00 69.62 89 ASP A N 1
ATOM 699 C CA . ASP A 1 89 ? 7.706 14.415 2.444 1.00 69.62 89 ASP A CA 1
ATOM 700 C C . ASP A 1 89 ? 7.370 14.022 3.898 1.00 69.62 89 ASP A C 1
ATOM 702 O O . ASP A 1 89 ? 7.785 12.962 4.375 1.00 69.62 89 ASP A O 1
ATOM 706 N N . GLU A 1 90 ? 6.528 14.795 4.594 1.00 81.62 90 GLU A N 1
ATOM 707 C CA . GLU A 1 90 ? 6.083 14.494 5.964 1.00 81.62 90 GLU A CA 1
ATOM 708 C C . GLU A 1 90 ? 4.832 13.608 6.027 1.00 81.62 90 GLU A C 1
ATOM 710 O O . GLU A 1 90 ? 4.575 12.943 7.039 1.00 81.62 90 GLU A O 1
ATOM 715 N N . LEU A 1 91 ? 4.043 13.567 4.951 1.00 85.56 91 LEU A N 1
ATOM 716 C CA . LEU A 1 91 ? 2.748 12.891 4.914 1.00 85.56 91 LEU A CA 1
ATOM 717 C C . LEU A 1 91 ? 2.857 11.403 5.289 1.00 85.56 91 LEU A C 1
ATOM 719 O O . LEU A 1 91 ? 2.032 10.886 6.047 1.00 85.56 91 LEU A O 1
ATOM 723 N N . GLY A 1 92 ? 3.906 10.715 4.826 1.00 84.94 92 GLY A N 1
ATOM 724 C CA . GLY A 1 92 ? 4.175 9.324 5.202 1.00 84.94 92 GLY A CA 1
ATOM 725 C C . GLY A 1 92 ? 4.375 9.153 6.713 1.00 84.94 92 GLY A C 1
ATOM 726 O O . GLY A 1 92 ? 3.762 8.275 7.327 1.00 84.94 92 GLY A O 1
ATOM 727 N N . TYR A 1 93 ? 5.164 10.032 7.337 1.00 85.69 93 TYR A N 1
ATOM 728 C CA . TYR A 1 93 ? 5.436 10.003 8.775 1.00 85.69 93 TYR A CA 1
ATOM 729 C C . TYR A 1 93 ? 4.182 10.284 9.611 1.00 85.69 93 TYR A C 1
ATOM 731 O O . TYR A 1 93 ? 3.922 9.592 10.604 1.00 85.69 93 TYR A O 1
ATOM 739 N N . GLN A 1 94 ? 3.369 11.259 9.198 1.00 88.69 94 GLN A N 1
ATOM 740 C CA . GLN A 1 94 ? 2.104 11.581 9.861 1.00 88.69 94 GLN A CA 1
ATOM 741 C C . GLN A 1 94 ? 1.149 10.383 9.840 1.00 88.69 94 GLN A C 1
ATOM 743 O O . GLN A 1 94 ? 0.579 10.016 10.872 1.00 88.69 94 GLN A O 1
ATOM 748 N N . VAL A 1 95 ? 1.026 9.715 8.689 1.00 91.25 95 VAL A N 1
ATOM 749 C CA . VAL A 1 95 ? 0.160 8.541 8.542 1.00 91.25 95 VAL A CA 1
ATOM 750 C C . VAL A 1 95 ? 0.671 7.363 9.380 1.00 91.25 95 VAL A C 1
ATOM 752 O O . VAL A 1 95 ? -0.131 6.734 10.077 1.00 91.25 95 VAL A O 1
ATOM 755 N N . VAL A 1 96 ? 1.982 7.083 9.391 1.00 90.50 96 VAL A N 1
ATOM 756 C CA . VAL A 1 96 ? 2.571 6.056 10.277 1.00 90.50 96 VAL A CA 1
ATOM 757 C C . VAL A 1 96 ? 2.268 6.370 11.741 1.00 90.50 96 VAL A C 1
ATOM 759 O O . VAL A 1 96 ? 1.823 5.491 12.481 1.00 90.50 96 VAL A O 1
ATOM 762 N N . THR A 1 97 ? 2.466 7.622 12.157 1.00 91.19 97 THR A N 1
ATOM 763 C CA . THR A 1 97 ? 2.239 8.069 13.537 1.00 91.19 97 THR A CA 1
ATOM 764 C C . THR A 1 97 ? 0.779 7.897 13.946 1.00 91.19 97 THR A C 1
ATOM 766 O O . THR A 1 97 ? 0.507 7.313 14.995 1.00 91.19 97 THR A O 1
ATOM 769 N N . ALA A 1 98 ? -0.166 8.305 13.097 1.00 91.25 98 ALA A N 1
ATOM 770 C CA . ALA A 1 98 ? -1.591 8.098 13.337 1.00 91.25 98 ALA A CA 1
ATOM 771 C C . ALA A 1 98 ? -1.941 6.602 13.453 1.00 91.25 98 ALA A C 1
ATOM 773 O O . ALA A 1 98 ? -2.675 6.197 14.356 1.00 91.25 98 ALA A O 1
ATOM 774 N N . GLY A 1 99 ? -1.359 5.754 12.599 1.00 91.88 99 GLY A N 1
ATOM 775 C CA . GLY A 1 99 ? -1.577 4.306 12.623 1.00 91.88 99 GLY A CA 1
ATOM 776 C C . GLY A 1 99 ? -1.064 3.598 13.881 1.00 91.88 99 GLY A C 1
ATOM 777 O O . GLY A 1 99 ? -1.575 2.533 14.225 1.00 91.88 99 GLY A O 1
ATOM 778 N N . ARG A 1 100 ? -0.115 4.185 14.628 1.00 91.25 100 ARG A N 1
ATOM 779 C CA . ARG A 1 100 ? 0.361 3.619 15.908 1.00 91.25 100 ARG A CA 1
ATOM 780 C C . ARG A 1 100 ? -0.725 3.560 16.980 1.00 91.25 100 ARG A C 1
ATOM 782 O O . ARG A 1 100 ? -0.651 2.702 17.851 1.00 91.25 100 ARG A O 1
ATOM 789 N N . THR A 1 101 ? -1.732 4.426 16.891 1.00 91.75 101 THR A N 1
ATOM 790 C CA . THR A 1 101 ? -2.867 4.465 17.830 1.00 91.75 101 THR A CA 1
ATOM 791 C C . THR A 1 101 ? -3.908 3.375 17.579 1.00 91.75 101 THR A C 1
ATOM 793 O O . THR A 1 101 ? -4.731 3.098 18.447 1.00 91.75 101 THR A O 1
ATOM 796 N N . VAL A 1 102 ? -3.879 2.744 16.402 1.00 93.25 102 VAL A N 1
ATOM 797 C CA . VAL A 1 102 ? -4.793 1.658 16.045 1.00 93.25 102 VAL A CA 1
ATOM 798 C C . VAL A 1 102 ? -4.196 0.345 16.522 1.00 93.25 102 VAL A C 1
ATOM 800 O O . VAL A 1 102 ? -3.042 0.042 16.208 1.00 93.25 102 VAL A O 1
ATOM 803 N N . ASP A 1 103 ? -4.977 -0.446 17.254 1.00 93.88 103 ASP A N 1
ATOM 804 C CA . ASP A 1 103 ? -4.570 -1.797 17.619 1.00 93.88 103 ASP A CA 1
ATOM 805 C C . ASP A 1 103 ? -4.636 -2.712 16.388 1.00 93.88 103 ASP A C 1
ATOM 807 O O . ASP A 1 103 ? -5.676 -2.853 15.741 1.00 93.88 103 ASP A O 1
ATOM 811 N N . LEU A 1 104 ? -3.490 -3.283 16.030 1.00 90.56 104 LEU A N 1
ATOM 812 C CA . LEU A 1 104 ? -3.314 -4.156 14.878 1.00 90.56 104 LEU A CA 1
ATOM 813 C C . LEU A 1 104 ? -2.464 -5.353 15.302 1.00 90.56 104 LEU A C 1
ATOM 815 O O . LEU A 1 104 ? -1.439 -5.150 15.968 1.00 90.56 104 LEU A O 1
ATOM 819 N N . PRO A 1 105 ? -2.809 -6.572 14.854 1.00 88.69 105 PRO A N 1
ATOM 820 C CA . PRO A 1 105 ? -1.949 -7.727 15.051 1.00 88.69 105 PRO A CA 1
ATOM 821 C C . PRO A 1 105 ? -0.581 -7.531 14.378 1.00 88.69 105 PRO A C 1
ATOM 823 O O . PRO A 1 105 ? -0.400 -6.707 13.478 1.00 88.69 105 PRO A O 1
ATOM 826 N N . GLY A 1 106 ? 0.419 -8.289 14.839 1.00 90.38 106 GLY A N 1
ATOM 827 C CA . GLY A 1 106 ? 1.825 -8.026 14.519 1.00 90.38 106 GLY A CA 1
ATOM 828 C C . GLY A 1 106 ? 2.175 -8.063 13.028 1.00 90.38 106 GLY A C 1
ATOM 829 O O . GLY A 1 106 ? 3.032 -7.291 12.593 1.00 90.38 106 GLY A O 1
ATOM 830 N N . TRP A 1 107 ? 1.527 -8.924 12.236 1.00 93.19 107 TRP A N 1
ATOM 831 C CA . TRP A 1 107 ? 1.756 -8.957 10.790 1.00 93.19 107 TRP A CA 1
ATOM 832 C C . TRP A 1 107 ? 1.135 -7.731 10.113 1.00 93.19 107 TRP A C 1
ATOM 834 O O . TRP A 1 107 ? 1.832 -7.025 9.390 1.00 93.19 107 TRP A O 1
ATOM 844 N N . GLU A 1 108 ? -0.131 -7.422 10.402 1.00 94.19 108 GLU A N 1
ATOM 845 C CA . GLU A 1 108 ? -0.871 -6.295 9.826 1.00 94.19 108 GLU A CA 1
ATOM 846 C C . GLU A 1 108 ? -0.220 -4.956 10.171 1.00 94.19 108 GLU A C 1
ATOM 848 O O . GLU A 1 108 ? -0.157 -4.078 9.312 1.00 94.19 108 GLU A O 1
ATOM 853 N N . ARG A 1 109 ? 0.319 -4.808 11.390 1.00 94.94 109 ARG A N 1
ATOM 854 C CA . ARG A 1 109 ? 1.087 -3.623 11.796 1.00 94.94 109 ARG A CA 1
ATOM 855 C C . ARG A 1 109 ? 2.323 -3.432 10.922 1.00 94.94 109 ARG A C 1
ATOM 857 O O . ARG A 1 109 ? 2.502 -2.364 10.345 1.00 94.94 109 ARG A O 1
ATOM 864 N N . LYS A 1 110 ? 3.147 -4.473 10.782 1.00 94.88 110 LYS A N 1
ATOM 865 C CA . LYS A 1 110 ? 4.356 -4.420 9.946 1.00 94.88 110 LYS A CA 1
ATOM 866 C C . LYS A 1 110 ? 4.013 -4.218 8.469 1.00 94.88 110 LYS A C 1
ATOM 868 O O . LYS A 1 110 ? 4.701 -3.476 7.775 1.00 94.88 110 LYS A O 1
ATOM 873 N N . ALA A 1 111 ? 2.942 -4.845 7.985 1.00 95.44 111 ALA A N 1
ATOM 874 C CA . ALA A 1 111 ? 2.449 -4.664 6.626 1.00 95.44 111 ALA A CA 1
ATOM 875 C C . ALA A 1 111 ? 2.005 -3.214 6.385 1.00 95.44 111 ALA A C 1
ATOM 877 O O . ALA A 1 111 ? 2.412 -2.622 5.390 1.00 95.44 111 ALA A O 1
ATOM 878 N N . PHE A 1 112 ? 1.247 -2.620 7.311 1.00 96.44 112 PHE A N 1
ATOM 879 C CA . PHE A 1 112 ? 0.858 -1.210 7.272 1.00 96.44 112 PHE A CA 1
ATOM 880 C C . PHE A 1 112 ? 2.080 -0.282 7.255 1.00 96.44 112 PHE A C 1
ATOM 882 O O . PHE A 1 112 ? 2.198 0.545 6.354 1.00 96.44 112 PHE A O 1
ATOM 889 N N . GLU A 1 113 ? 3.020 -0.458 8.185 1.00 94.50 113 GLU A N 1
ATOM 890 C CA . GLU A 1 113 ? 4.246 0.349 8.259 1.00 94.50 113 GLU A CA 1
ATOM 891 C C . GLU A 1 113 ? 5.086 0.227 6.981 1.00 94.50 113 GLU A C 1
ATOM 893 O O . GLU A 1 113 ? 5.603 1.225 6.478 1.00 94.50 113 GLU A O 1
ATOM 898 N N . SER A 1 114 ? 5.160 -0.973 6.393 1.00 94.19 114 SER A N 1
ATOM 899 C CA . SER A 1 114 ? 5.876 -1.194 5.133 1.00 94.19 114 SER A CA 1
ATOM 900 C C . SER A 1 114 ? 5.284 -0.421 3.956 1.00 94.19 114 SER A C 1
ATOM 902 O O . SER A 1 114 ? 5.992 -0.171 2.993 1.00 94.19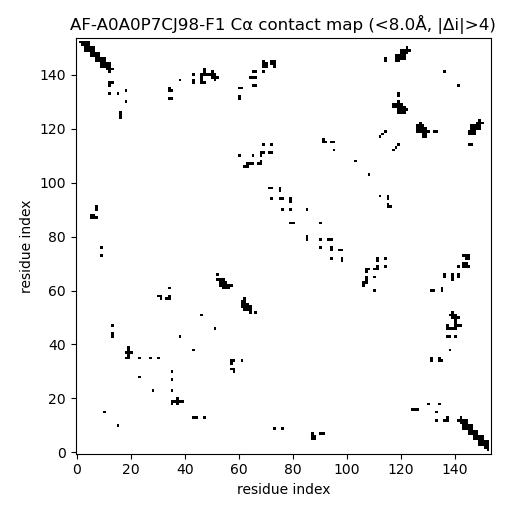 114 SER A O 1
ATOM 904 N N . LEU A 1 115 ? 4.007 -0.025 3.988 1.00 95.00 115 LEU A N 1
ATOM 905 C CA . LEU A 1 115 ? 3.428 0.761 2.894 1.00 95.00 115 LEU A CA 1
ATOM 906 C C . LEU A 1 115 ? 3.941 2.195 2.850 1.00 95.00 115 LEU A C 1
ATOM 908 O O . LEU A 1 115 ? 3.793 2.835 1.812 1.00 95.00 115 LEU A O 1
ATOM 912 N N . LEU A 1 116 ? 4.540 2.671 3.942 1.00 92.12 116 LEU A N 1
ATOM 913 C CA . LEU A 1 116 ? 4.944 4.064 4.100 1.00 92.12 116 LEU A CA 1
ATOM 914 C C . LEU A 1 116 ? 6.444 4.225 4.347 1.00 92.12 116 LEU A C 1
ATOM 916 O O . LEU A 1 116 ? 7.036 5.141 3.792 1.00 92.12 116 LEU A O 1
ATOM 920 N N . ASN A 1 117 ? 7.066 3.327 5.118 1.00 90.75 117 ASN A N 1
ATOM 921 C CA . ASN A 1 117 ? 8.509 3.373 5.390 1.00 90.75 117 ASN A CA 1
ATOM 922 C C . ASN A 1 117 ? 9.353 2.853 4.219 1.00 90.75 117 ASN A C 1
ATOM 924 O O . ASN A 1 117 ? 10.484 3.280 4.027 1.00 90.75 117 ASN A O 1
ATOM 928 N N . ASP A 1 118 ? 8.807 1.907 3.460 1.00 90.75 118 ASP A N 1
ATOM 929 C CA . ASP A 1 118 ? 9.436 1.314 2.283 1.00 90.75 118 ASP A CA 1
ATOM 930 C C . ASP A 1 118 ? 8.357 1.218 1.205 1.00 90.75 118 ASP A C 1
ATOM 932 O O . ASP A 1 118 ? 7.844 0.141 0.990 1.00 90.75 118 ASP A O 1
ATOM 936 N N . PRO A 1 119 ? 7.849 2.297 0.599 1.00 92.69 119 PRO A N 1
ATOM 937 C CA . PRO A 1 119 ? 6.576 2.260 -0.125 1.00 92.69 119 PRO A CA 1
ATOM 938 C C . PRO A 1 119 ? 6.600 1.397 -1.394 1.00 92.69 119 PRO A C 1
ATOM 940 O O . PRO A 1 119 ? 7.649 1.019 -1.914 1.00 92.69 119 PRO A O 1
ATOM 943 N N . ILE A 1 120 ? 5.416 1.083 -1.931 1.00 94.38 120 ILE A N 1
ATOM 944 C CA . ILE A 1 120 ? 5.323 0.701 -3.346 1.00 94.38 120 ILE A CA 1
ATOM 945 C C . ILE A 1 120 ? 5.632 1.971 -4.139 1.00 94.38 120 ILE A C 1
ATOM 947 O O . ILE A 1 120 ? 4.838 2.909 -4.095 1.00 94.38 120 ILE A O 1
ATOM 951 N N . CYS A 1 121 ? 6.782 2.006 -4.807 1.00 94.00 121 CYS A N 1
ATOM 952 C CA . CYS A 1 121 ? 7.307 3.213 -5.440 1.00 94.00 121 CYS A CA 1
ATOM 953 C C . CYS A 1 121 ? 7.275 3.086 -6.963 1.00 94.00 121 CYS A C 1
ATOM 955 O O . CYS A 1 121 ? 7.730 2.071 -7.508 1.00 94.00 121 CYS A O 1
ATOM 957 N N . LEU A 1 122 ? 6.711 4.101 -7.619 1.00 93.69 122 LEU A N 1
ATOM 958 C CA . LEU A 1 122 ? 6.567 4.189 -9.065 1.00 93.69 122 LEU A CA 1
ATOM 959 C C . LEU A 1 122 ? 7.291 5.419 -9.619 1.00 93.69 122 LEU A C 1
ATOM 961 O O . LEU A 1 122 ? 7.085 6.522 -9.121 1.00 93.69 122 LEU A O 1
ATOM 965 N N . GLU A 1 123 ? 8.038 5.232 -10.699 1.00 92.00 123 GLU A N 1
ATOM 966 C CA . GLU A 1 123 ? 8.627 6.294 -11.525 1.00 92.00 123 GLU A CA 1
ATOM 967 C C . GLU A 1 123 ? 8.314 5.971 -12.983 1.00 92.00 123 GLU A C 1
ATOM 969 O O . GLU A 1 123 ? 8.449 4.820 -13.394 1.00 92.00 123 GLU A O 1
ATOM 974 N N . ASP A 1 124 ? 7.766 6.937 -13.722 1.00 88.69 124 ASP A N 1
ATOM 975 C CA . ASP A 1 124 ? 7.307 6.767 -15.111 1.00 88.69 124 ASP A CA 1
ATOM 976 C C . ASP A 1 124 ? 6.398 5.544 -15.344 1.00 88.69 124 ASP A C 1
ATOM 978 O O . ASP A 1 124 ? 6.353 4.931 -16.410 1.00 88.69 124 ASP A O 1
ATOM 982 N N . GLY A 1 125 ? 5.621 5.178 -14.319 1.00 86.25 125 GLY A N 1
ATOM 983 C CA . GLY A 1 125 ? 4.731 4.018 -14.360 1.00 86.25 125 GLY A CA 1
ATOM 984 C C . GLY A 1 125 ? 5.444 2.669 -14.217 1.00 86.25 125 GLY A C 1
ATOM 985 O O . GLY A 1 125 ? 4.797 1.631 -14.360 1.00 86.25 125 GLY A O 1
ATOM 986 N N . GLU A 1 126 ? 6.730 2.650 -13.886 1.00 88.06 126 GLU A N 1
ATOM 987 C CA . GLU A 1 126 ? 7.500 1.451 -13.581 1.00 88.06 126 GLU A CA 1
ATOM 988 C C . GLU A 1 126 ? 7.766 1.316 -12.082 1.00 88.06 126 GLU A C 1
ATOM 990 O O . GLU A 1 126 ? 7.809 2.292 -11.342 1.00 88.06 126 GLU A O 1
ATOM 995 N N . TYR A 1 127 ? 7.938 0.082 -11.603 1.00 89.00 127 TYR A N 1
ATOM 996 C CA . TYR A 1 127 ? 8.280 -0.142 -10.200 1.00 89.00 127 TYR A CA 1
ATOM 997 C C . TYR A 1 127 ? 9.746 0.189 -9.943 1.00 89.00 127 TYR A C 1
ATOM 999 O O . TYR A 1 127 ? 10.619 -0.517 -10.444 1.00 89.00 127 TYR A O 1
ATOM 1007 N N . ILE A 1 128 ? 10.025 1.132 -9.052 1.00 90.00 128 ILE A N 1
ATOM 1008 C CA . ILE A 1 128 ? 11.332 1.202 -8.387 1.00 90.00 128 ILE A CA 1
ATOM 1009 C C . ILE A 1 128 ? 11.342 0.225 -7.210 1.00 90.00 128 ILE A C 1
ATOM 1011 O O . ILE A 1 128 ? 12.314 -0.496 -7.017 1.00 90.00 128 ILE A O 1
ATOM 1015 N N . ASN A 1 129 ? 10.224 0.132 -6.481 1.00 89.69 129 ASN A N 1
ATOM 1016 C CA . ASN A 1 129 ? 10.102 -0.702 -5.288 1.00 89.69 129 ASN A CA 1
ATOM 1017 C C . ASN A 1 129 ? 8.682 -1.273 -5.110 1.00 89.69 129 ASN A C 1
ATOM 1019 O O . ASN A 1 129 ? 7.702 -0.782 -5.671 1.00 89.69 129 ASN A O 1
ATOM 1023 N N . GLY A 1 130 ? 8.552 -2.324 -4.300 1.00 90.31 130 GLY A N 1
ATOM 1024 C CA . GLY A 1 130 ? 7.268 -2.860 -3.853 1.00 90.31 130 GLY A CA 1
ATOM 1025 C C . GLY A 1 130 ? 6.537 -3.714 -4.886 1.00 90.31 130 GLY A C 1
ATOM 1026 O O . GLY A 1 130 ? 5.368 -4.054 -4.690 1.00 90.31 130 GLY A O 1
ATOM 1027 N N . ARG A 1 131 ? 7.222 -4.135 -5.957 1.00 88.19 131 ARG A N 1
ATOM 1028 C CA . ARG A 1 131 ? 6.679 -5.033 -6.991 1.00 88.19 131 ARG A CA 1
ATOM 1029 C C . ARG A 1 131 ? 6.061 -6.304 -6.402 1.00 88.19 131 ARG A C 1
ATOM 1031 O O . ARG A 1 131 ? 4.969 -6.728 -6.794 1.00 88.19 131 ARG A O 1
ATOM 1038 N N . HIS A 1 132 ? 6.746 -6.919 -5.444 1.00 86.94 132 HIS A N 1
ATOM 1039 C CA . HIS A 1 132 ? 6.262 -8.131 -4.795 1.00 86.94 132 HIS A CA 1
ATOM 1040 C C . HIS A 1 132 ? 5.030 -7.852 -3.921 1.00 86.94 132 HIS A C 1
ATOM 1042 O O . HIS A 1 132 ? 4.036 -8.569 -4.022 1.00 86.94 132 HIS A O 1
ATOM 1048 N N . ARG A 1 133 ? 5.026 -6.759 -3.147 1.00 90.75 133 ARG A N 1
ATOM 1049 C CA . ARG A 1 133 ? 3.854 -6.339 -2.357 1.00 90.75 133 ARG A CA 1
ATOM 1050 C C . ARG A 1 133 ? 2.640 -6.086 -3.242 1.00 90.75 133 ARG A C 1
ATOM 1052 O O . ARG A 1 133 ? 1.569 -6.621 -2.971 1.00 90.75 133 ARG A O 1
ATOM 1059 N N . ALA A 1 134 ? 2.820 -5.383 -4.357 1.00 91.62 134 ALA A N 1
ATOM 1060 C CA . ALA A 1 134 ? 1.761 -5.181 -5.338 1.00 91.62 134 ALA A CA 1
ATOM 1061 C C . ALA A 1 134 ? 1.232 -6.508 -5.919 1.00 91.62 134 ALA A C 1
ATOM 1063 O O . ALA A 1 134 ? 0.021 -6.672 -6.098 1.00 91.62 134 ALA A O 1
ATOM 1064 N N . SER A 1 135 ? 2.115 -7.482 -6.168 1.00 87.81 135 SER A N 1
ATOM 1065 C CA . SER A 1 135 ? 1.719 -8.825 -6.617 1.00 87.81 135 SER A CA 1
ATOM 1066 C C . SER A 1 135 ? 0.915 -9.575 -5.553 1.00 87.81 135 SER A C 1
ATOM 1068 O O . SER A 1 135 ? -0.142 -10.121 -5.872 1.00 87.81 135 SER A O 1
ATOM 1070 N N . ALA A 1 136 ? 1.360 -9.548 -4.294 1.00 89.81 136 ALA A N 1
ATOM 1071 C CA . ALA A 1 136 ? 0.669 -10.178 -3.170 1.00 89.81 136 ALA A CA 1
ATOM 1072 C C . ALA A 1 136 ? -0.721 -9.561 -2.943 1.00 89.81 136 ALA A C 1
ATOM 1074 O O . ALA A 1 136 ? -1.719 -10.277 -2.852 1.00 89.81 136 ALA A O 1
ATOM 1075 N N . MET A 1 137 ? -0.819 -8.230 -2.967 1.00 93.25 137 MET A N 1
ATOM 1076 C CA . MET A 1 137 ? -2.088 -7.502 -2.886 1.00 93.25 137 MET A CA 1
ATOM 1077 C C . MET A 1 137 ? -3.042 -7.864 -4.023 1.00 93.25 137 MET A C 1
ATOM 1079 O O . MET A 1 137 ? -4.234 -8.079 -3.800 1.00 93.25 137 MET A O 1
ATOM 1083 N N . MET A 1 138 ? -2.529 -7.965 -5.250 1.00 92.12 138 MET A N 1
ATOM 1084 C CA . MET A 1 138 ? -3.328 -8.375 -6.399 1.00 92.12 138 MET A CA 1
ATOM 1085 C C . MET A 1 138 ? -3.802 -9.825 -6.285 1.00 92.12 138 MET A C 1
ATOM 1087 O O . MET A 1 138 ? -4.956 -10.118 -6.603 1.00 92.12 138 MET A O 1
ATOM 1091 N N . ALA A 1 139 ? -2.947 -10.729 -5.802 1.00 87.75 139 ALA A N 1
ATOM 1092 C CA . ALA A 1 139 ? -3.309 -12.118 -5.538 1.00 87.75 139 ALA A CA 1
ATOM 1093 C C . ALA A 1 139 ? -4.399 -12.237 -4.461 1.00 87.75 139 ALA A C 1
ATOM 1095 O O . ALA A 1 139 ? -5.305 -13.062 -4.610 1.00 87.75 139 ALA A O 1
ATOM 1096 N N . ALA A 1 140 ? -4.326 -11.398 -3.424 1.00 91.06 140 ALA A N 1
ATOM 1097 C CA . ALA A 1 140 ? -5.312 -11.296 -2.349 1.00 91.06 140 ALA A CA 1
ATOM 1098 C C . ALA A 1 140 ? -6.605 -10.573 -2.777 1.00 91.06 140 ALA A C 1
ATOM 1100 O O . ALA A 1 140 ? -7.632 -10.683 -2.109 1.00 91.06 140 ALA A O 1
ATOM 1101 N N . GLY A 1 141 ? -6.600 -9.860 -3.906 1.00 93.50 141 GLY A N 1
ATOM 1102 C CA . GLY A 1 141 ? -7.765 -9.111 -4.381 1.00 93.50 141 GLY A CA 1
ATOM 1103 C C . GLY A 1 141 ? -7.997 -7.793 -3.642 1.00 93.50 141 GLY A C 1
ATOM 1104 O O . GLY A 1 141 ? -9.132 -7.327 -3.563 1.00 93.50 141 GLY A O 1
ATOM 1105 N N . VAL A 1 142 ? -6.943 -7.188 -3.086 1.00 95.56 142 VAL A N 1
ATOM 1106 C CA . VAL A 1 142 ? -7.013 -5.840 -2.506 1.00 95.56 142 VAL A CA 1
ATOM 1107 C C . VAL A 1 142 ? -7.426 -4.855 -3.599 1.00 95.56 142 VAL A C 1
ATOM 1109 O O . VAL A 1 142 ? -6.921 -4.916 -4.722 1.00 95.56 142 VAL A O 1
ATOM 1112 N N . ARG A 1 143 ? -8.366 -3.958 -3.285 1.00 95.88 143 ARG A N 1
ATOM 1113 C CA . ARG A 1 143 ? -8.953 -3.033 -4.271 1.00 95.88 143 ARG A CA 1
ATOM 1114 C C . ARG A 1 143 ? -8.143 -1.761 -4.455 1.00 95.88 143 ARG A C 1
ATOM 1116 O O . ARG A 1 143 ? -7.909 -1.337 -5.587 1.00 95.88 143 ARG A O 1
ATOM 1123 N N . ALA A 1 144 ? -7.730 -1.161 -3.345 1.00 97.56 144 ALA A N 1
ATOM 1124 C CA . ALA A 1 144 ? -6.983 0.084 -3.319 1.00 97.56 144 ALA A CA 1
ATOM 1125 C C . ALA A 1 144 ? -5.859 0.004 -2.292 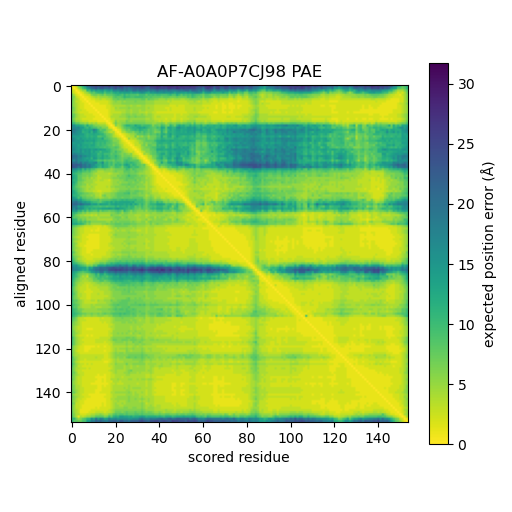1.00 97.56 144 ALA A C 1
ATOM 1127 O O . ALA A 1 144 ? -5.999 -0.660 -1.266 1.00 97.56 144 ALA A O 1
ATOM 1128 N N . THR A 1 145 ? -4.762 0.687 -2.585 1.00 98.00 145 THR A N 1
ATOM 1129 C CA . THR A 1 145 ? -3.618 0.816 -1.688 1.00 98.00 145 THR A CA 1
ATOM 1130 C C . THR A 1 145 ? -2.954 2.174 -1.884 1.00 98.00 145 THR A C 1
ATOM 1132 O O . THR A 1 145 ? -3.404 2.971 -2.713 1.00 98.00 145 THR A O 1
ATOM 1135 N N . VAL A 1 146 ? -1.911 2.437 -1.107 1.00 96.69 146 VAL A N 1
ATOM 1136 C CA . VAL A 1 146 ? -1.082 3.635 -1.218 1.00 96.69 146 VAL A CA 1
ATOM 1137 C C . VAL A 1 146 ? 0.205 3.316 -1.977 1.00 96.69 146 VAL A C 1
ATOM 1139 O O . VAL A 1 146 ? 0.775 2.235 -1.825 1.00 96.69 146 VAL A O 1
ATOM 1142 N N . VAL A 1 147 ? 0.643 4.252 -2.809 1.00 96.50 147 VAL A N 1
ATOM 1143 C CA . VAL A 1 147 ? 1.929 4.218 -3.515 1.00 96.50 147 VAL A CA 1
ATOM 1144 C C . VAL A 1 147 ? 2.638 5.548 -3.340 1.00 96.50 147 VAL A C 1
ATOM 114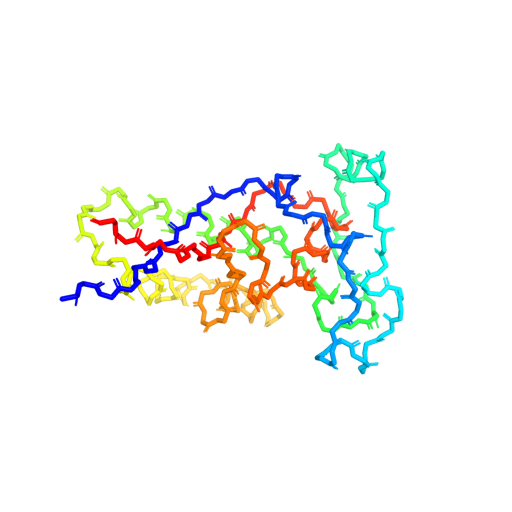6 O O . VAL A 1 147 ? 1.973 6.564 -3.148 1.00 96.50 147 VAL A O 1
ATOM 1149 N N . GLN A 1 148 ? 3.958 5.541 -3.452 1.00 94.69 148 GLN A N 1
ATOM 1150 C CA . GLN A 1 148 ? 4.761 6.736 -3.676 1.00 94.69 148 GLN A CA 1
ATOM 1151 C C . GLN A 1 148 ? 5.009 6.863 -5.182 1.00 94.69 148 GLN A C 1
ATOM 1153 O O . GLN A 1 148 ? 5.383 5.887 -5.831 1.00 94.69 148 GLN A O 1
ATOM 1158 N N . VAL A 1 149 ? 4.745 8.035 -5.747 1.00 93.31 149 VAL A N 1
ATOM 1159 C CA . VAL A 1 149 ? 5.038 8.348 -7.148 1.00 93.31 149 VAL A CA 1
ATOM 1160 C C . VAL A 1 149 ? 6.134 9.399 -7.174 1.00 93.31 149 VAL A C 1
ATOM 1162 O O . VAL A 1 149 ? 5.984 10.440 -6.535 1.00 93.31 149 VAL A O 1
ATOM 1165 N N . VAL A 1 150 ? 7.207 9.114 -7.902 1.00 91.25 150 VAL A N 1
ATOM 1166 C CA . VAL A 1 150 ? 8.283 10.061 -8.186 1.00 91.25 150 VAL A CA 1
ATOM 1167 C C . VAL A 1 150 ? 7.833 10.933 -9.353 1.00 91.25 150 VAL A C 1
ATOM 1169 O O . VAL A 1 150 ? 7.488 10.418 -10.417 1.00 91.25 150 VAL A O 1
ATOM 1172 N N . LEU A 1 151 ? 7.780 12.244 -9.135 1.00 87.06 151 LEU A N 1
ATOM 1173 C CA . LEU A 1 151 ? 7.460 13.237 -10.154 1.00 87.06 151 LEU A CA 1
ATOM 1174 C C . LEU A 1 151 ? 8.687 14.110 -10.402 1.00 87.06 151 LEU A C 1
ATOM 1176 O O . LEU A 1 151 ? 9.279 14.634 -9.459 1.00 87.06 151 LEU A O 1
ATOM 1180 N N . TRP A 1 152 ? 9.034 14.290 -11.669 1.00 79.25 152 TRP A N 1
ATOM 1181 C CA . TRP A 1 152 ? 10.042 15.246 -12.106 1.00 79.25 152 TRP A CA 1
ATOM 1182 C C . TRP A 1 152 ? 9.317 16.523 -12.542 1.00 79.25 152 TRP A C 1
ATOM 1184 O O . TRP A 1 152 ? 8.408 16.451 -13.369 1.00 79.25 152 TRP A O 1
ATOM 1194 N N . GLU A 1 153 ? 9.650 17.669 -11.945 1.00 66.06 153 GLU A N 1
ATOM 1195 C CA . GLU A 1 153 ? 9.172 18.959 -12.454 1.00 66.06 153 GLU A CA 1
ATOM 1196 C C . GLU A 1 153 ? 9.903 19.276 -13.768 1.00 66.06 153 GLU A C 1
ATOM 1198 O O . GLU A 1 153 ? 11.126 19.124 -13.840 1.00 66.06 153 GLU A O 1
ATOM 1203 N N . GLU A 1 154 ? 9.149 19.667 -14.801 1.00 57.28 154 GLU A N 1
ATOM 1204 C CA . GLU A 1 154 ? 9.690 20.143 -16.087 1.00 57.28 154 GLU A CA 1
ATOM 1205 C C . GLU A 1 154 ? 10.305 21.547 -15.977 1.00 57.28 154 GLU A C 1
ATOM 1207 O O . GLU A 1 154 ? 9.704 22.420 -15.305 1.00 57.28 154 GLU A O 1
#

Nearest PDB structures (foldseek):
  4ng2-assembly2_G  TM=4.075E-01  e=6.329E+00  Pseudomonas aeruginosa PAO1
  3o0n-assembly1_A  TM=3.387E-01  e=7.945E+00  Thermotoga maritima
  5vfp-assembly1_V  TM=3.226E-01  e=9.974E+00  Homo sapiens

Radius of gyration: 15.42 Å; Cα contacts (8 Å, |Δi|>4): 231; chains: 1; bounding box: 33×42×36 Å

Solvent-accessible surface area (backbone atoms only — not comparable to full-atom values): 8759 Å² total; per-residue (Å²): 134,79,69,72,45,56,37,78,42,78,43,50,46,82,76,48,69,65,61,58,77,53,80,87,50,80,92,53,65,90,51,54,70,83,65,65,49,63,69,52,74,67,57,44,54,47,14,64,75,57,56,51,82,58,49,42,95,79,44,80,77,35,50,43,45,55,55,61,19,23,51,50,52,41,51,42,47,55,52,51,65,70,74,47,93,63,53,51,82,50,43,44,58,53,36,52,57,58,52,69,76,52,92,59,59,75,62,39,43,52,52,34,46,39,44,53,80,56,31,32,25,30,45,94,75,40,72,79,35,40,58,57,54,55,44,34,33,37,67,32,18,36,61,52,29,54,30,32,37,54,40,76,76,132